Protein AF-A0A6J7DJH5-F1 (afdb_monomer)

Secondary structure (DSSP, 8-state):
-PPP--PPPPPP----------HHHHHHHHHHHHHHHHHHHHHHHHHHHHHHHHHHHTTS-HHHHHHHHHHHHHHHHHHTT----SS--HHHHHHHHHHTT--HHHHHHHHHHHHHHHHHHH-GGG--HHHHHHHHHHHHHHHHHHHHHHTTHHHHHHHHHHTT-

Mean predicted aligned error: 13.2 Å

Sequence (165 aa):
MRRATTVPPPNPQTKPRKKPLDLALIITLLFLALLLLAISLRLWLGKHRLHRWKRRLQRLPPAESAAASWSWMVFELNRLGWALSANPSIDRTAHDMVRLGWPEAVRIPAAQVAERGAVAAFGADQVSVPSATESWLLAAVAVDAARSSAKRWPRTRAVLRLLRT

Radius of gyration: 31.74 Å; Cα contacts (8 Å, |Δi|>4): 129; chains: 1; bounding box: 74×43×106 Å

Solvent-accessible surface area (backbone atoms only — not comparable to full-atom values): 9071 Å² total; per-residue (Å²): 138,83,83,82,81,81,78,78,77,82,74,79,78,80,70,81,74,73,72,77,83,45,64,66,56,54,52,51,52,51,52,50,52,53,52,52,49,53,52,50,50,53,52,49,52,51,54,52,50,49,52,54,48,52,58,53,43,66,69,41,62,31,16,60,18,17,32,43,26,35,57,52,35,34,51,53,30,39,75,67,70,46,86,56,74,85,65,56,47,49,68,60,50,51,50,50,38,57,75,70,61,52,56,62,71,28,43,54,33,45,44,54,18,24,44,47,17,39,45,20,73,78,42,45,92,74,40,42,65,67,56,20,51,49,29,42,48,31,26,48,47,16,47,51,39,43,55,68,39,49,81,53,41,67,61,52,53,52,52,57,52,63,75,72,109

pLDDT: mean 78.55, std 13.28, range [42.72, 95.06]

Nearest PDB structures (foldseek):
  4k0u-assembly1_A  TM=2.814E-01  e=3.959E+00  Dickeya dadantii 3937

Structure (mmCIF, N/CA/C/O backbone):
data_AF-A0A6J7DJH5-F1
#
_entry.id   AF-A0A6J7DJH5-F1
#
loop_
_atom_site.group_PDB
_atom_site.id
_atom_site.type_symbol
_atom_site.label_atom_id
_atom_site.label_alt_id
_atom_site.label_comp_id
_atom_site.label_asym_id
_atom_site.label_entity_id
_atom_site.label_seq_id
_atom_site.pdbx_PDB_ins_code
_atom_site.Cartn_x
_atom_site.Cartn_y
_atom_site.Cartn_z
_atom_site.occupancy
_atom_site.B_iso_or_equiv
_atom_site.auth_seq_id
_atom_site.auth_comp_id
_atom_site.auth_asym_id
_atom_site.auth_atom_id
_atom_site.pdbx_PDB_model_num
ATOM 1 N N . MET A 1 1 ? -55.591 19.704 88.871 1.00 45.47 1 MET A N 1
ATOM 2 C CA . MET A 1 1 ? -54.441 18.942 88.333 1.00 45.47 1 MET A CA 1
ATOM 3 C C . MET A 1 1 ? -54.302 19.243 86.843 1.00 45.47 1 MET A C 1
ATOM 5 O O . MET A 1 1 ? -55.135 18.796 86.068 1.00 45.47 1 MET A O 1
ATOM 9 N N . ARG A 1 2 ? -53.334 20.082 86.442 1.00 42.72 2 ARG A N 1
ATOM 10 C CA . ARG A 1 2 ? -53.082 20.435 85.031 1.00 42.72 2 ARG A CA 1
ATOM 11 C C . ARG A 1 2 ? -52.048 19.461 84.454 1.00 42.72 2 ARG A C 1
ATOM 13 O O . ARG A 1 2 ? -50.958 19.355 85.006 1.00 42.72 2 ARG A O 1
ATOM 20 N N . ARG A 1 3 ? -52.391 18.743 83.377 1.00 49.69 3 ARG A N 1
ATOM 21 C CA . ARG A 1 3 ? -51.443 17.918 82.608 1.00 49.69 3 ARG A CA 1
ATOM 22 C C . ARG A 1 3 ? -50.513 18.844 81.826 1.00 49.69 3 ARG A C 1
ATOM 24 O O . ARG A 1 3 ? -50.985 19.634 81.014 1.00 49.69 3 ARG A O 1
ATOM 31 N N . ALA A 1 4 ? -49.213 18.749 82.087 1.00 54.66 4 ALA A N 1
ATOM 32 C CA . ALA A 1 4 ? -48.188 19.399 81.286 1.00 54.66 4 ALA A CA 1
ATOM 33 C C . ALA A 1 4 ? -48.104 18.702 79.921 1.00 54.66 4 ALA A C 1
ATOM 35 O O . ALA A 1 4 ? -47.816 17.510 79.834 1.00 54.66 4 ALA A O 1
ATOM 36 N N . THR A 1 5 ? -48.392 19.448 78.861 1.00 56.09 5 THR A N 1
ATOM 37 C CA . THR A 1 5 ? -48.105 19.085 77.474 1.00 56.09 5 THR A CA 1
ATOM 38 C C . THR A 1 5 ? -46.595 19.067 77.269 1.00 56.09 5 THR A C 1
ATOM 40 O O . THR A 1 5 ? -45.953 20.117 77.275 1.00 56.09 5 THR A O 1
ATOM 43 N N . THR A 1 6 ? -46.017 17.881 77.100 1.00 59.53 6 THR A N 1
ATOM 44 C CA . THR A 1 6 ? -44.623 17.713 76.687 1.00 59.53 6 THR A CA 1
ATOM 45 C C . THR A 1 6 ? -44.517 17.967 75.183 1.00 59.53 6 THR A C 1
ATOM 47 O O . THR A 1 6 ? -44.956 17.163 74.365 1.00 59.53 6 THR A O 1
ATOM 50 N N . VAL A 1 7 ? -43.956 19.116 74.806 1.00 64.38 7 VAL A N 1
ATOM 51 C CA . VAL A 1 7 ? -43.547 19.387 73.421 1.00 64.38 7 VAL A CA 1
ATOM 52 C C . VAL A 1 7 ? -42.258 18.593 73.167 1.00 64.38 7 VAL A C 1
ATOM 54 O O . VAL A 1 7 ? -41.311 18.754 73.941 1.00 64.38 7 VAL A O 1
ATOM 57 N N . PRO A 1 8 ? -42.183 17.717 72.149 1.00 65.38 8 PRO A N 1
ATOM 58 C CA . PRO A 1 8 ? -40.943 17.015 71.849 1.00 65.38 8 PRO A CA 1
ATOM 59 C C . PRO A 1 8 ? -39.896 18.017 71.329 1.00 65.38 8 PRO A C 1
ATOM 61 O O . PRO A 1 8 ? -40.252 18.950 70.604 1.00 65.38 8 PRO A O 1
ATOM 64 N N . PRO A 1 9 ? -38.609 17.861 71.684 1.00 67.81 9 PRO A N 1
ATOM 65 C CA . PRO A 1 9 ? -37.562 18.756 71.210 1.00 67.81 9 PRO A CA 1
ATOM 66 C C . PRO A 1 9 ? -37.430 18.663 69.680 1.00 67.81 9 PRO A C 1
ATOM 68 O O . PRO A 1 9 ? -37.580 17.573 69.116 1.00 67.81 9 PRO A O 1
ATOM 71 N N . PRO A 1 10 ? -37.136 19.777 68.985 1.00 57.56 10 PRO A N 1
ATOM 72 C CA . PRO A 1 10 ? -36.917 19.752 67.549 1.00 57.56 10 PRO A CA 1
ATOM 73 C C . PRO A 1 10 ? -35.685 18.893 67.246 1.00 57.56 10 PRO A C 1
ATOM 75 O O . PRO A 1 10 ? -34.570 19.194 67.671 1.00 57.56 10 PRO A O 1
ATOM 78 N N . ASN A 1 11 ? -35.919 17.792 66.531 1.00 60.81 11 ASN A N 1
ATOM 79 C CA . ASN A 1 11 ? -34.900 16.865 66.054 1.00 60.81 11 ASN A CA 1
ATOM 80 C C . ASN A 1 11 ? -33.810 17.655 65.299 1.00 60.81 11 ASN A C 1
ATOM 82 O O . ASN A 1 11 ? -34.159 18.426 64.396 1.00 60.81 11 ASN A O 1
ATOM 86 N N . PRO A 1 12 ? -32.517 17.532 65.661 1.00 56.25 12 PRO A N 1
ATOM 87 C CA . PRO A 1 12 ? -31.462 18.300 65.025 1.00 56.25 12 PRO A CA 1
ATOM 88 C C . PRO A 1 12 ? -31.456 18.008 63.529 1.00 56.25 12 PRO A C 1
ATOM 90 O O . PRO A 1 12 ? -31.289 16.871 63.093 1.00 56.25 12 PRO A O 1
ATOM 93 N N . GLN A 1 13 ? -31.661 19.079 62.767 1.00 58.06 13 GLN A N 1
ATOM 94 C CA . GLN A 1 13 ? -31.554 19.158 61.320 1.00 58.06 13 GLN A CA 1
ATOM 95 C C . GLN A 1 13 ? -30.499 18.178 60.796 1.00 58.06 13 GLN A C 1
ATOM 97 O O . GLN A 1 13 ? -29.291 18.368 60.965 1.00 58.06 13 GLN A O 1
ATOM 102 N N . THR A 1 14 ? -30.967 17.121 60.140 1.00 57.44 14 THR A N 1
ATOM 103 C CA . THR A 1 14 ? -30.136 16.255 59.315 1.00 57.44 14 THR A CA 1
ATOM 104 C C . THR A 1 14 ? -29.608 17.124 58.184 1.00 57.44 14 THR A C 1
ATOM 106 O O . THR A 1 14 ? -30.291 17.374 57.193 1.00 57.44 14 THR A O 1
ATOM 109 N N . LYS A 1 15 ? -28.390 17.656 58.358 1.00 60.41 15 LYS A N 1
ATOM 110 C CA . LYS A 1 15 ? -27.656 18.336 57.288 1.00 60.41 15 LYS A CA 1
ATOM 111 C C . LYS A 1 15 ? -27.751 17.453 56.040 1.00 60.41 15 LYS A C 1
ATOM 113 O O . LYS A 1 15 ? -27.407 16.270 56.146 1.00 60.41 15 LYS A O 1
ATOM 118 N N . PRO A 1 16 ? -28.186 17.968 54.875 1.00 53.09 16 PRO A N 1
ATOM 119 C CA . PRO A 1 16 ? -28.152 17.184 53.656 1.00 53.09 16 PRO A CA 1
ATOM 120 C C . PRO A 1 16 ? -26.683 16.869 53.395 1.00 53.09 16 PRO A C 1
ATOM 122 O O . PRO A 1 16 ? -25.880 17.745 53.067 1.00 53.09 16 PRO A O 1
ATOM 125 N N . ARG A 1 17 ? -26.309 15.613 53.642 1.00 52.78 17 ARG A N 1
ATOM 126 C CA . ARG A 1 17 ? -24.978 15.087 53.375 1.00 52.78 17 ARG A CA 1
ATOM 127 C C . ARG A 1 17 ? -24.814 15.214 51.864 1.00 52.78 17 ARG A C 1
ATOM 129 O O . ARG A 1 17 ? -25.347 14.393 51.121 1.00 52.78 17 ARG A O 1
ATOM 136 N N . LYS A 1 18 ? -24.173 16.295 51.401 1.00 56.53 18 LYS A N 1
ATOM 137 C CA . LYS A 1 18 ? -23.760 16.432 50.003 1.00 56.53 18 LYS A CA 1
ATOM 138 C C . LYS A 1 18 ? -22.972 15.164 49.716 1.00 56.53 18 LYS A C 1
ATOM 140 O O . LYS A 1 18 ? -21.918 14.965 50.320 1.00 56.53 18 LYS A O 1
ATOM 145 N N . LYS A 1 19 ? -23.548 14.260 48.914 1.00 59.81 19 LYS A N 1
ATOM 146 C CA . LYS A 1 19 ? -22.868 13.039 48.483 1.00 59.81 19 LYS A CA 1
ATOM 147 C C . LYS A 1 19 ? -21.502 13.503 47.979 1.00 59.81 19 LYS A C 1
ATOM 149 O O . LYS A 1 19 ? -21.497 14.406 47.137 1.00 59.81 19 LYS A O 1
ATOM 154 N N . PRO A 1 20 ? -20.376 13.010 48.529 1.00 58.62 20 PRO A N 1
ATOM 155 C CA . PRO A 1 20 ? -19.086 13.343 47.956 1.00 58.62 20 PRO A CA 1
ATOM 156 C C . PRO A 1 20 ? -19.211 12.896 46.511 1.00 58.62 20 PRO A C 1
ATOM 158 O O . PRO A 1 20 ? -19.551 11.739 46.264 1.00 58.62 20 PRO A O 1
ATOM 161 N N . LEU A 1 21 ? -19.116 13.843 45.585 1.00 58.91 21 LEU A N 1
ATOM 162 C CA . LEU A 1 21 ? -19.255 13.573 44.169 1.00 58.91 21 LEU A CA 1
ATOM 163 C C . LEU A 1 21 ? -17.994 12.809 43.770 1.00 58.91 21 LEU A C 1
ATOM 165 O O . LEU A 1 21 ? -16.981 13.379 43.390 1.00 58.91 21 LEU A O 1
ATOM 169 N N . ASP A 1 22 ? -18.060 11.519 44.075 1.00 70.75 22 ASP A N 1
ATOM 170 C CA . ASP A 1 22 ? -17.462 10.389 43.412 1.00 70.75 22 ASP A CA 1
ATOM 171 C C . ASP A 1 22 ? -16.017 10.647 42.977 1.00 70.75 22 ASP A C 1
ATOM 173 O O . ASP A 1 22 ? -15.662 10.659 41.804 1.00 70.75 22 ASP A O 1
ATOM 177 N N . LEU A 1 23 ? -15.149 10.867 43.966 1.00 76.88 23 LEU A N 1
ATOM 178 C CA . LEU A 1 23 ? -13.700 10.995 43.782 1.00 76.88 23 LEU A CA 1
ATOM 179 C C . LEU A 1 23 ? -13.148 9.804 42.968 1.00 76.88 23 LEU A C 1
ATOM 181 O O . LEU A 1 23 ? -12.270 9.971 42.126 1.00 76.88 23 LEU A O 1
ATOM 185 N N . ALA A 1 24 ? -13.757 8.625 43.139 1.00 80.56 24 ALA A N 1
ATOM 186 C CA . ALA A 1 24 ? -13.534 7.439 42.319 1.00 80.56 24 ALA A CA 1
ATOM 187 C C . ALA A 1 24 ? -13.929 7.631 40.841 1.00 80.56 24 ALA A C 1
ATOM 189 O O . ALA A 1 24 ? -13.169 7.239 39.956 1.00 80.56 24 ALA A O 1
ATOM 190 N N . LEU A 1 25 ? -15.063 8.273 40.544 1.00 86.81 25 LEU A N 1
ATOM 191 C CA . LEU A 1 25 ? -15.469 8.632 39.180 1.00 86.81 25 LEU A CA 1
ATOM 192 C C . LEU A 1 25 ? -14.482 9.620 38.550 1.00 86.81 25 LEU A C 1
ATOM 194 O O . LEU A 1 25 ? -14.101 9.441 37.397 1.00 86.81 25 LEU A O 1
ATOM 198 N N . ILE A 1 26 ? -14.029 10.629 39.302 1.00 88.06 26 ILE A N 1
ATOM 199 C CA . ILE A 1 26 ? -13.049 11.614 38.817 1.00 88.06 26 ILE A CA 1
ATOM 200 C C . ILE A 1 26 ? -11.726 10.920 38.476 1.00 88.06 26 ILE A C 1
ATOM 202 O O . ILE A 1 26 ? -11.192 11.128 37.388 1.00 88.06 26 ILE A O 1
ATOM 206 N N . ILE A 1 27 ? -11.227 10.051 39.361 1.00 89.75 27 ILE A N 1
ATOM 207 C CA . ILE A 1 27 ? -10.017 9.252 39.114 1.00 89.75 27 ILE A CA 1
ATOM 208 C C . ILE A 1 27 ? -10.204 8.356 37.881 1.00 89.75 27 ILE A C 1
ATOM 210 O O . ILE A 1 27 ? -9.321 8.291 37.026 1.00 89.75 27 ILE A O 1
ATOM 214 N N . THR A 1 28 ? -11.363 7.708 37.748 1.00 90.69 28 THR A N 1
ATOM 215 C CA . THR A 1 28 ? -11.671 6.829 36.608 1.00 90.69 28 THR A CA 1
ATOM 216 C C . THR A 1 28 ? -11.714 7.607 35.290 1.00 90.69 28 THR A C 1
ATOM 218 O O . THR A 1 28 ? -11.132 7.171 34.297 1.00 90.69 28 THR A O 1
ATOM 221 N N . LEU A 1 29 ? -12.347 8.783 35.271 1.00 93.94 29 LEU A N 1
ATOM 222 C CA . LEU A 1 29 ? -12.394 9.665 34.102 1.00 93.94 29 LEU A CA 1
ATOM 223 C C . LEU A 1 29 ? -11.005 10.181 33.727 1.00 93.94 29 LEU A C 1
ATOM 225 O O . LEU A 1 29 ? -10.665 10.212 32.546 1.00 93.94 29 LEU A O 1
ATOM 229 N N . LEU A 1 30 ? -10.185 10.541 34.717 1.00 94.88 30 LEU A N 1
ATOM 230 C CA . LEU A 1 30 ? -8.813 10.984 34.488 1.00 94.88 30 LEU A CA 1
ATOM 231 C C . LEU A 1 30 ? -7.965 9.859 33.877 1.00 94.88 30 LEU A C 1
ATOM 233 O O . LEU A 1 30 ? -7.245 10.081 32.904 1.00 94.88 30 LEU A O 1
ATOM 237 N N . PHE A 1 31 ? -8.095 8.637 34.400 1.00 94.25 31 PHE A N 1
ATOM 238 C CA . PHE A 1 31 ? -7.419 7.463 33.854 1.00 94.25 31 PHE A CA 1
ATOM 239 C C . PHE A 1 31 ? -7.859 7.177 32.412 1.00 94.25 31 PHE A C 1
ATOM 241 O O . PHE A 1 31 ? -7.017 6.978 31.536 1.00 94.25 31 PHE A O 1
ATOM 248 N N . LEU A 1 32 ? -9.167 7.233 32.135 1.00 95.00 32 LEU A N 1
ATOM 249 C CA . LEU A 1 32 ? -9.704 7.071 30.785 1.00 95.00 32 LEU A CA 1
ATOM 250 C C . LEU A 1 32 ? -9.173 8.150 29.829 1.00 95.00 32 LEU A C 1
ATOM 252 O O . LEU A 1 32 ? -8.778 7.836 28.707 1.00 95.00 32 LEU A O 1
ATOM 256 N N . ALA A 1 33 ? -9.111 9.406 30.274 1.00 94.62 33 ALA A N 1
ATOM 257 C CA . ALA A 1 33 ? -8.586 10.513 29.480 1.00 94.62 33 ALA A CA 1
ATOM 258 C C . ALA A 1 33 ? -7.101 10.317 29.135 1.00 94.62 33 ALA A C 1
ATOM 260 O O . ALA A 1 33 ? -6.712 10.489 27.978 1.00 94.62 33 ALA A O 1
ATOM 261 N N . LEU A 1 34 ? -6.279 9.891 30.099 1.00 95.06 34 LEU A N 1
ATOM 262 C CA . LEU A 1 34 ? -4.868 9.567 29.863 1.00 95.06 34 LEU A CA 1
ATOM 263 C C . LEU A 1 34 ? -4.706 8.399 28.885 1.00 95.06 34 LEU A C 1
ATOM 265 O O . LEU A 1 34 ? -3.843 8.439 28.007 1.00 95.06 34 LEU A O 1
ATOM 269 N N . LEU A 1 35 ? -5.560 7.382 28.993 1.00 93.69 35 LEU A N 1
ATOM 270 C CA . LEU A 1 35 ? -5.539 6.222 28.107 1.00 93.69 35 LEU A CA 1
ATOM 271 C C . LEU A 1 35 ? -5.903 6.616 26.665 1.00 93.69 35 LEU A C 1
ATOM 273 O O . LEU A 1 35 ? -5.205 6.239 25.721 1.00 93.69 35 LEU A O 1
ATOM 277 N N . LEU A 1 36 ? -6.927 7.456 26.487 1.00 93.75 36 LEU A N 1
ATOM 278 C CA . LEU A 1 36 ? -7.294 8.023 25.185 1.00 93.75 36 LEU A CA 1
ATOM 279 C C . LEU A 1 36 ? -6.185 8.912 24.606 1.00 93.75 36 LEU A C 1
ATOM 281 O O . LEU A 1 36 ? -5.900 8.834 23.406 1.00 93.75 36 LEU A O 1
ATOM 285 N N . LEU A 1 37 ? -5.527 9.720 25.442 1.00 93.50 37 LEU A N 1
ATOM 286 C CA . LEU A 1 37 ? -4.395 10.551 25.037 1.00 93.50 37 LEU A CA 1
ATOM 287 C C . LEU A 1 37 ? -3.225 9.684 24.550 1.00 93.50 37 LEU A C 1
ATOM 289 O O . LEU A 1 37 ? -2.674 9.937 23.478 1.00 93.50 37 LEU A O 1
ATOM 293 N N . ALA A 1 38 ? -2.882 8.628 25.290 1.00 90.75 38 ALA A N 1
ATOM 294 C CA . ALA A 1 38 ? -1.809 7.704 24.933 1.00 90.75 38 ALA A CA 1
ATOM 295 C C . ALA A 1 38 ? -2.089 6.982 23.605 1.00 90.75 38 ALA A C 1
ATOM 297 O O . ALA A 1 38 ? -1.206 6.894 22.746 1.00 90.75 38 ALA A O 1
ATOM 298 N N . ILE A 1 39 ? -3.327 6.517 23.394 1.00 90.25 39 ILE A N 1
ATOM 299 C CA . ILE A 1 39 ? -3.753 5.913 22.122 1.00 90.25 39 ILE A CA 1
ATOM 300 C C . ILE A 1 39 ? -3.643 6.935 20.988 1.00 90.25 39 ILE A C 1
ATOM 302 O O . ILE A 1 39 ? -3.051 6.640 19.948 1.00 90.25 39 ILE A O 1
ATOM 306 N N . SER A 1 40 ? -4.153 8.149 21.194 1.00 88.44 40 SER A N 1
ATOM 307 C CA . SER A 1 40 ? -4.116 9.222 20.195 1.00 88.44 40 SER A CA 1
ATOM 308 C C . SER A 1 40 ? -2.682 9.574 19.800 1.00 88.44 40 SER A C 1
ATOM 310 O O . SER A 1 4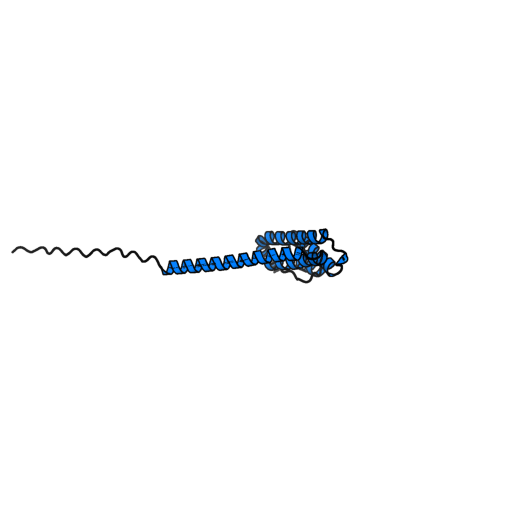0 ? -2.367 9.654 18.611 1.00 88.44 40 SER A O 1
ATOM 312 N N . LEU A 1 41 ? -1.783 9.699 20.780 1.00 87.50 41 LEU A N 1
ATOM 313 C CA . LEU A 1 41 ? -0.370 9.979 20.549 1.00 87.50 41 LEU A CA 1
ATOM 314 C C . LEU A 1 41 ? 0.311 8.834 19.788 1.00 87.50 41 LEU A C 1
ATOM 316 O O . LEU A 1 41 ? 1.066 9.079 18.847 1.00 87.50 41 LEU A O 1
ATOM 320 N N . ARG A 1 42 ? 0.008 7.577 20.134 1.00 83.62 42 ARG A N 1
ATOM 321 C CA . ARG A 1 42 ? 0.538 6.392 19.443 1.00 83.62 42 ARG A CA 1
ATOM 322 C C . ARG A 1 42 ? 0.086 6.336 17.982 1.00 83.62 42 ARG A C 1
ATOM 324 O O . ARG A 1 42 ? 0.909 6.082 17.099 1.00 83.62 42 ARG A O 1
ATOM 331 N N . LEU A 1 43 ? -1.188 6.624 17.713 1.00 83.56 43 LEU A N 1
ATOM 332 C CA . LEU A 1 43 ? -1.734 6.707 16.354 1.00 83.56 43 LEU A CA 1
ATOM 333 C C . LEU A 1 43 ? -1.097 7.856 15.561 1.00 83.56 43 LEU A C 1
ATOM 335 O O . LEU A 1 43 ? -0.713 7.675 14.401 1.00 83.56 43 LEU A O 1
ATOM 339 N N . TRP A 1 44 ? -0.930 9.021 16.192 1.00 83.06 44 TRP A N 1
ATOM 340 C CA . TRP A 1 44 ? -0.305 10.189 15.578 1.00 83.06 44 TRP A CA 1
ATOM 341 C C . TRP A 1 44 ? 1.163 9.937 15.223 1.00 83.06 44 TRP A C 1
ATOM 343 O O . TRP A 1 44 ? 1.568 10.159 14.079 1.00 83.06 44 TRP A O 1
ATOM 353 N N . LEU A 1 45 ? 1.947 9.387 16.156 1.00 79.94 45 LEU A N 1
ATOM 354 C CA . LEU A 1 45 ? 3.341 9.005 15.924 1.00 79.94 45 LEU A CA 1
ATOM 355 C C . LEU A 1 45 ? 3.456 7.978 14.795 1.00 79.94 45 LEU A C 1
ATOM 357 O O . LEU A 1 45 ? 4.329 8.117 13.939 1.00 79.94 45 LEU A O 1
ATOM 361 N N . GLY A 1 46 ? 2.563 6.985 14.747 1.00 75.50 46 GLY A N 1
ATOM 362 C CA . GLY A 1 46 ? 2.512 6.002 13.664 1.00 75.50 46 GLY A CA 1
ATOM 363 C C . GLY A 1 46 ? 2.286 6.654 12.298 1.00 75.50 46 GLY A C 1
ATOM 364 O O . GLY A 1 46 ? 3.073 6.448 11.371 1.00 75.50 46 GLY A O 1
ATOM 365 N N . LYS A 1 47 ? 1.266 7.515 12.184 1.00 76.56 47 LYS A N 1
ATOM 366 C CA . LYS A 1 47 ? 0.959 8.245 10.943 1.00 76.56 47 LYS A CA 1
ATOM 367 C C . LYS A 1 47 ? 2.114 9.156 10.521 1.00 76.56 47 LYS A C 1
ATOM 369 O O . LYS A 1 47 ? 2.490 9.179 9.348 1.00 76.56 47 LYS A O 1
ATOM 374 N N . HIS A 1 48 ? 2.708 9.880 11.468 1.00 77.00 48 HIS A N 1
ATOM 375 C CA . HIS A 1 48 ? 3.806 10.794 11.180 1.00 77.00 48 HIS A CA 1
ATOM 376 C C . HIS A 1 48 ? 5.074 10.044 10.749 1.00 77.00 48 HIS A C 1
ATOM 378 O O . HIS A 1 48 ? 5.742 10.468 9.799 1.00 77.00 48 HIS A O 1
ATOM 384 N N . ARG A 1 49 ? 5.413 8.930 11.409 1.00 77.88 49 ARG A N 1
ATOM 385 C CA . ARG A 1 49 ? 6.548 8.077 11.024 1.00 77.88 49 ARG A CA 1
ATOM 386 C C . ARG A 1 49 ? 6.372 7.546 9.610 1.00 77.88 49 ARG A C 1
ATOM 388 O O . ARG A 1 49 ? 7.299 7.654 8.814 1.00 77.88 49 ARG A O 1
ATOM 395 N N . LEU A 1 50 ? 5.171 7.082 9.274 1.00 77.12 50 LEU A N 1
ATOM 396 C CA . LEU A 1 50 ? 4.872 6.566 7.944 1.00 77.12 50 LEU A CA 1
ATOM 397 C C . LEU A 1 50 ? 5.000 7.642 6.861 1.00 77.12 50 LEU A C 1
ATOM 399 O O . LEU A 1 50 ? 5.561 7.398 5.796 1.00 77.12 50 LEU A O 1
ATOM 403 N N . HIS A 1 51 ? 4.539 8.859 7.152 1.00 79.31 51 HIS A N 1
ATOM 404 C CA . HIS A 1 51 ? 4.670 9.968 6.215 1.00 79.31 51 HIS A CA 1
ATOM 405 C C . HIS A 1 51 ? 6.133 10.382 6.005 1.0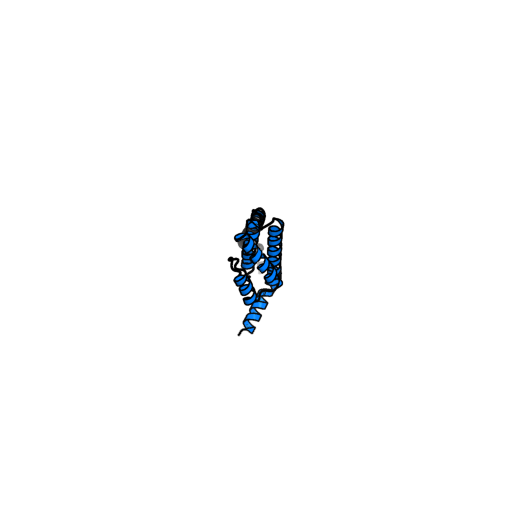0 79.31 51 HIS A C 1
ATOM 407 O O . HIS A 1 51 ? 6.547 10.608 4.869 1.00 79.31 51 HIS A O 1
ATOM 413 N N . ARG A 1 52 ? 6.945 10.423 7.074 1.00 83.44 52 ARG A N 1
ATOM 414 C CA . ARG A 1 52 ? 8.397 10.651 6.948 1.00 83.44 52 ARG A CA 1
ATOM 415 C C . ARG A 1 52 ? 9.067 9.534 6.154 1.00 83.44 52 ARG A C 1
ATOM 417 O O . ARG A 1 52 ? 9.918 9.829 5.325 1.00 83.44 52 ARG A O 1
ATOM 424 N N . TRP A 1 53 ? 8.685 8.282 6.396 1.00 82.19 53 TRP A N 1
ATOM 425 C CA . TRP A 1 53 ? 9.228 7.127 5.687 1.00 82.19 53 TRP A CA 1
ATOM 426 C C . TRP A 1 53 ? 8.912 7.194 4.190 1.00 82.19 53 TRP A C 1
ATOM 428 O O . TRP A 1 53 ? 9.837 7.154 3.389 1.00 82.19 53 TRP A O 1
ATOM 438 N N . LYS A 1 54 ? 7.655 7.471 3.811 1.00 84.25 54 LYS A N 1
ATOM 439 C CA . LYS A 1 54 ? 7.266 7.715 2.411 1.00 84.25 54 LYS A CA 1
ATOM 440 C C . LYS A 1 54 ? 8.116 8.810 1.757 1.00 84.25 54 LYS A C 1
ATOM 442 O O . LYS A 1 54 ? 8.664 8.593 0.684 1.00 84.25 54 LYS A O 1
ATOM 447 N N . ARG A 1 55 ? 8.275 9.967 2.415 1.00 85.94 55 ARG A N 1
ATOM 448 C CA . ARG A 1 55 ? 9.099 11.070 1.881 1.00 85.94 55 ARG A CA 1
ATOM 449 C C . ARG A 1 55 ? 10.571 10.683 1.714 1.00 85.94 55 ARG A C 1
ATOM 451 O O . ARG A 1 55 ? 11.217 11.195 0.811 1.00 85.94 55 ARG A O 1
ATOM 458 N N . ARG A 1 56 ? 11.113 9.830 2.590 1.00 86.12 56 ARG A N 1
ATOM 459 C CA . ARG A 1 56 ? 12.490 9.324 2.461 1.00 86.12 56 ARG A CA 1
ATOM 460 C C . ARG A 1 56 ? 12.625 8.399 1.256 1.00 86.12 56 ARG A C 1
ATOM 462 O O . ARG A 1 56 ? 13.546 8.589 0.480 1.00 86.12 56 ARG A O 1
ATOM 469 N N . LEU A 1 57 ? 11.682 7.476 1.073 1.00 85.25 57 LEU A N 1
ATOM 470 C CA . LEU A 1 57 ? 11.678 6.553 -0.064 1.00 85.25 57 LEU A CA 1
ATOM 471 C C . LEU A 1 57 ? 11.559 7.281 -1.409 1.00 85.25 57 LEU A C 1
ATOM 473 O O . LEU A 1 57 ? 12.216 6.908 -2.368 1.00 85.25 57 LEU 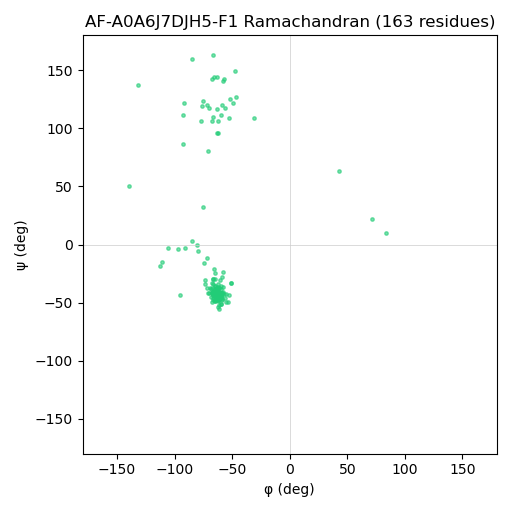A O 1
ATOM 477 N N . GLN A 1 58 ? 10.784 8.366 -1.464 1.00 85.50 58 GLN A N 1
ATOM 478 C CA . GLN A 1 58 ? 10.656 9.196 -2.667 1.00 85.50 58 GLN A CA 1
ATOM 479 C C . GLN A 1 58 ? 11.948 9.923 -3.068 1.00 85.50 58 GLN A C 1
ATOM 481 O O . GLN A 1 58 ? 12.065 10.341 -4.215 1.00 85.50 58 GLN A O 1
ATOM 486 N N . ARG A 1 59 ? 12.892 10.103 -2.136 1.00 87.38 59 ARG A N 1
ATOM 487 C CA . ARG A 1 59 ? 14.184 10.768 -2.379 1.00 87.38 59 ARG A CA 1
ATOM 488 C C . ARG A 1 59 ? 15.292 9.804 -2.803 1.00 87.38 59 ARG A C 1
ATOM 490 O O . ARG A 1 59 ? 16.410 10.258 -3.022 1.00 87.38 59 ARG A O 1
ATOM 497 N N . LEU A 1 60 ? 15.009 8.504 -2.855 1.00 87.94 60 LEU A N 1
ATOM 498 C CA . LEU A 1 60 ? 15.951 7.510 -3.359 1.00 87.94 60 LEU A CA 1
ATOM 499 C C . LEU A 1 60 ? 16.199 7.711 -4.865 1.00 87.94 60 LEU A C 1
ATOM 501 O O . LEU A 1 60 ? 15.390 8.373 -5.529 1.00 87.94 60 LEU A O 1
ATOM 505 N N . PRO A 1 61 ? 17.283 7.132 -5.417 1.00 88.19 61 PRO A N 1
ATOM 506 C CA . PRO A 1 61 ? 17.476 7.037 -6.859 1.00 88.19 61 PRO A CA 1
ATOM 507 C C . PRO A 1 61 ? 16.210 6.524 -7.567 1.00 88.19 61 PRO A C 1
ATOM 509 O O . PRO A 1 61 ? 15.461 5.744 -6.975 1.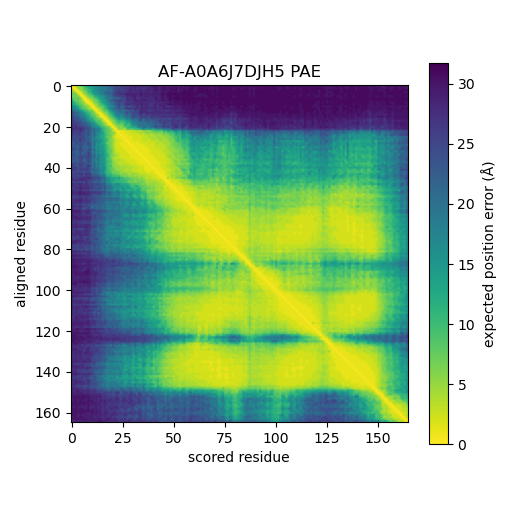00 88.19 61 PRO A O 1
ATOM 512 N N . PRO A 1 62 ? 15.936 6.930 -8.818 1.00 86.31 62 PRO A N 1
ATOM 513 C CA . PRO A 1 62 ? 14.651 6.668 -9.471 1.00 86.31 62 PRO A CA 1
ATOM 514 C C . PRO A 1 62 ? 14.221 5.197 -9.469 1.00 86.31 62 PRO A C 1
ATOM 516 O O . PRO A 1 62 ? 13.071 4.906 -9.144 1.00 86.31 62 PRO A O 1
ATOM 519 N N . ALA A 1 63 ? 15.141 4.272 -9.754 1.00 85.69 63 ALA A N 1
ATOM 520 C CA . ALA A 1 63 ? 14.874 2.836 -9.710 1.00 85.69 63 ALA A CA 1
ATOM 521 C C . ALA A 1 63 ? 14.478 2.367 -8.299 1.00 85.69 63 ALA A C 1
ATOM 523 O O . ALA A 1 63 ? 13.410 1.790 -8.096 1.00 85.69 63 ALA A O 1
ATOM 524 N N . GLU A 1 64 ? 15.280 2.695 -7.288 1.00 87.94 64 GLU A N 1
ATOM 525 C CA . GLU A 1 64 ? 14.979 2.353 -5.895 1.00 87.94 64 GLU A CA 1
ATOM 526 C C . GLU A 1 64 ? 13.675 2.999 -5.406 1.00 87.94 64 GLU A C 1
ATOM 528 O O . GLU A 1 64 ? 12.895 2.374 -4.689 1.00 87.94 64 GLU A O 1
ATOM 533 N N . SER A 1 65 ? 13.399 4.234 -5.826 1.00 89.00 65 SER A N 1
ATOM 534 C CA . SER A 1 65 ? 12.168 4.960 -5.508 1.00 89.00 65 SER A CA 1
ATOM 535 C C . SER A 1 65 ? 10.940 4.299 -6.143 1.00 89.00 65 SER A C 1
ATOM 537 O O . SER A 1 65 ? 9.908 4.151 -5.480 1.00 89.00 65 SER A O 1
ATOM 539 N N . ALA A 1 66 ? 11.048 3.835 -7.392 1.00 86.88 66 ALA A N 1
ATOM 540 C CA . ALA A 1 66 ? 9.999 3.078 -8.070 1.00 86.88 66 ALA A CA 1
ATOM 541 C C . ALA A 1 66 ? 9.756 1.720 -7.388 1.00 86.88 66 ALA A C 1
ATOM 543 O O . ALA A 1 66 ? 8.615 1.406 -7.043 1.00 86.88 66 ALA A O 1
ATOM 544 N N . ALA A 1 67 ? 10.806 0.957 -7.071 1.00 86.88 67 ALA A N 1
ATOM 545 C CA . ALA A 1 67 ? 10.686 -0.296 -6.319 1.00 86.88 67 ALA A CA 1
ATOM 546 C C . ALA A 1 67 ? 10.104 -0.081 -4.905 1.00 86.88 67 ALA A C 1
ATOM 548 O O . ALA A 1 67 ? 9.278 -0.860 -4.415 1.00 86.88 67 ALA A O 1
ATOM 549 N N . ALA A 1 68 ? 10.466 1.022 -4.246 1.00 89.25 68 ALA A N 1
ATOM 550 C CA . ALA A 1 68 ? 9.926 1.390 -2.944 1.00 89.25 68 ALA A CA 1
ATOM 551 C C . ALA A 1 68 ? 8.431 1.743 -2.993 1.00 89.25 68 ALA A C 1
ATOM 553 O O . ALA A 1 68 ? 7.717 1.505 -2.013 1.00 89.25 68 ALA A O 1
ATOM 554 N N . SER A 1 69 ? 7.937 2.267 -4.121 1.00 90.50 69 SER A N 1
ATOM 555 C CA . SER A 1 69 ? 6.510 2.554 -4.303 1.00 90.50 69 SER A CA 1
ATOM 556 C C . SER A 1 69 ? 5.652 1.280 -4.246 1.00 90.50 69 SER A C 1
ATOM 558 O O . SER A 1 69 ? 4.602 1.292 -3.599 1.00 90.50 69 SER A O 1
ATOM 560 N N . TRP A 1 70 ? 6.144 0.161 -4.798 1.00 89.12 70 TRP A N 1
ATOM 561 C CA . TRP A 1 70 ? 5.513 -1.161 -4.696 1.00 89.12 70 TRP A CA 1
ATOM 562 C C . TRP A 1 70 ? 5.445 -1.638 -3.244 1.00 89.12 70 TRP A C 1
ATOM 564 O O . TRP A 1 70 ? 4.362 -1.913 -2.727 1.00 89.12 70 TRP A O 1
ATOM 574 N N . SER A 1 71 ? 6.585 -1.652 -2.550 1.00 89.00 71 SER A N 1
ATOM 575 C CA . SER A 1 71 ? 6.662 -2.080 -1.146 1.00 89.00 71 SER A CA 1
ATOM 576 C C . SER A 1 71 ? 5.743 -1.255 -0.236 1.00 89.00 71 SER A C 1
ATOM 578 O O . SER A 1 71 ? 5.057 -1.797 0.635 1.00 89.00 71 SER A O 1
ATOM 580 N N . TRP A 1 72 ? 5.686 0.062 -0.452 1.00 91.19 72 TRP A N 1
ATOM 581 C CA . TRP A 1 72 ? 4.786 0.945 0.286 1.00 91.19 72 TRP A CA 1
ATOM 582 C C . TRP A 1 72 ? 3.311 0.656 -0.017 1.00 91.19 72 TRP A C 1
ATOM 584 O O . TRP A 1 72 ? 2.499 0.597 0.910 1.00 91.19 72 TRP A O 1
ATOM 594 N N . MET A 1 73 ? 2.962 0.454 -1.290 1.00 91.75 73 MET A N 1
ATOM 595 C CA . MET A 1 73 ? 1.596 0.133 -1.701 1.00 91.75 73 MET A CA 1
ATOM 596 C C . MET A 1 73 ? 1.135 -1.191 -1.092 1.00 91.75 73 MET A C 1
ATOM 598 O O . MET A 1 73 ? 0.069 -1.231 -0.485 1.00 91.75 73 MET A O 1
ATOM 602 N N . VAL A 1 74 ? 1.949 -2.248 -1.185 1.00 89.12 74 VAL A N 1
ATOM 603 C CA . VAL A 1 74 ? 1.662 -3.557 -0.579 1.00 89.12 74 VAL A CA 1
ATOM 604 C C . VAL A 1 74 ? 1.429 -3.414 0.923 1.00 89.12 74 VAL A C 1
ATOM 606 O O . VAL A 1 74 ? 0.452 -3.948 1.449 1.00 89.12 74 VAL A O 1
ATOM 609 N N . PHE A 1 75 ? 2.283 -2.662 1.624 1.00 88.44 75 PHE A N 1
ATOM 610 C CA . PHE A 1 75 ? 2.110 -2.403 3.053 1.00 88.44 75 PHE A CA 1
ATOM 611 C C . PHE A 1 75 ? 0.769 -1.715 3.359 1.00 88.44 75 PHE A C 1
ATOM 613 O O . PHE A 1 75 ? 0.040 -2.144 4.255 1.00 88.44 75 PHE A O 1
ATOM 620 N N . GLU A 1 76 ? 0.418 -0.659 2.622 1.00 89.31 76 GLU A N 1
ATOM 621 C CA . GLU A 1 76 ? -0.840 0.070 2.821 1.00 89.31 76 GLU A CA 1
ATOM 622 C C . GLU A 1 76 ? -2.069 -0.776 2.475 1.00 89.31 76 GLU A C 1
ATOM 624 O O . GLU A 1 76 ? -3.031 -0.782 3.242 1.00 89.31 76 GLU A O 1
ATOM 629 N N . LEU A 1 77 ? -2.038 -1.521 1.369 1.00 88.12 77 LEU A N 1
ATOM 630 C CA . LEU A 1 77 ? -3.117 -2.422 0.963 1.00 88.12 77 LEU A CA 1
ATOM 631 C C . LEU A 1 77 ? -3.333 -3.525 2.005 1.00 88.12 77 LEU A C 1
ATOM 633 O O . LEU A 1 77 ? -4.458 -3.705 2.476 1.00 88.12 77 LEU A O 1
ATOM 637 N N . ASN A 1 78 ? -2.260 -4.172 2.469 1.00 85.69 78 ASN A N 1
ATOM 638 C CA . ASN A 1 78 ? -2.334 -5.167 3.539 1.00 85.69 78 ASN A CA 1
ATOM 639 C C . ASN A 1 78 ? -2.897 -4.568 4.834 1.00 85.69 78 ASN A C 1
ATOM 641 O O . ASN A 1 78 ? -3.771 -5.168 5.461 1.00 85.69 78 ASN A O 1
ATOM 645 N N . ARG A 1 79 ? -2.484 -3.346 5.202 1.00 83.75 79 ARG A N 1
ATOM 646 C CA . ARG A 1 79 ? -3.043 -2.626 6.359 1.00 83.75 79 ARG A CA 1
ATOM 647 C C . ARG A 1 79 ? -4.544 -2.355 6.216 1.00 83.75 79 ARG A C 1
ATOM 649 O O . ARG A 1 79 ? -5.253 -2.305 7.216 1.00 83.75 79 ARG A O 1
ATOM 656 N N . LEU A 1 80 ? -5.033 -2.181 4.991 1.00 83.88 80 LEU A N 1
ATOM 657 C CA . LEU A 1 80 ? -6.449 -1.983 4.673 1.00 83.88 80 LEU A CA 1
ATOM 658 C C . LEU A 1 80 ? -7.232 -3.305 4.522 1.00 83.88 80 LEU A C 1
ATOM 660 O O . LEU A 1 80 ? -8.417 -3.268 4.195 1.00 83.88 80 LEU A O 1
ATOM 664 N N . GLY A 1 81 ? -6.600 -4.462 4.749 1.00 80.69 81 GLY A N 1
ATOM 665 C CA . GLY A 1 81 ? -7.221 -5.787 4.614 1.00 80.69 81 GLY A CA 1
ATOM 666 C C . GLY A 1 81 ? -7.236 -6.344 3.184 1.00 80.69 81 GLY A C 1
ATOM 667 O O . GLY A 1 81 ? -7.879 -7.366 2.918 1.00 80.69 81 GLY A O 1
ATOM 668 N N . TRP A 1 82 ? -6.526 -5.693 2.263 1.00 83.94 82 TRP A N 1
ATOM 669 C CA . TRP A 1 82 ? -6.335 -6.124 0.881 1.00 83.94 82 TRP A CA 1
ATOM 670 C C . TRP A 1 82 ? -5.050 -6.946 0.791 1.00 83.94 82 TRP A C 1
ATOM 672 O O . TRP A 1 82 ? -3.975 -6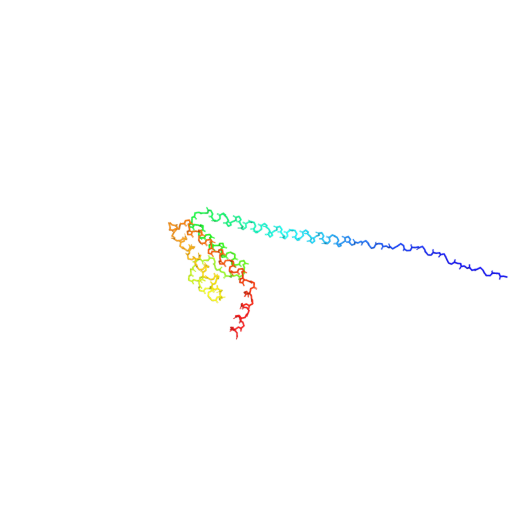.410 0.543 1.00 83.94 82 TRP A O 1
ATOM 682 N N . ALA A 1 83 ? -5.178 -8.251 1.048 1.00 81.31 83 ALA A N 1
ATOM 683 C CA . ALA A 1 83 ? -4.054 -9.183 1.078 1.00 81.31 83 ALA A CA 1
ATOM 684 C C . ALA A 1 83 ? -3.314 -9.233 -0.271 1.00 81.31 83 ALA A C 1
ATOM 686 O O . ALA A 1 83 ? -3.866 -9.739 -1.248 1.00 81.31 83 ALA A O 1
ATOM 687 N N . LEU A 1 84 ? -2.078 -8.735 -0.299 1.00 81.62 84 LEU A N 1
ATOM 688 C CA . LEU A 1 84 ? -1.194 -8.740 -1.463 1.00 81.62 84 LEU A CA 1
ATOM 689 C C . LEU A 1 84 ? 0.190 -9.247 -1.067 1.00 81.62 84 LEU A C 1
ATOM 691 O O . LEU A 1 84 ? 0.732 -8.859 -0.026 1.00 81.62 84 LEU A O 1
ATOM 695 N N . SER A 1 85 ? 0.766 -10.103 -1.909 1.00 75.94 85 SER A N 1
ATOM 696 C CA . SER A 1 85 ? 2.143 -10.560 -1.741 1.00 75.94 85 SER A CA 1
ATOM 697 C C . SER A 1 85 ? 3.121 -9.400 -1.925 1.00 75.94 85 SER A C 1
ATOM 699 O O . SER A 1 85 ? 2.918 -8.538 -2.774 1.00 75.94 85 SER A O 1
ATOM 701 N N . ALA A 1 86 ? 4.209 -9.401 -1.154 1.00 73.31 86 ALA A N 1
ATOM 702 C CA . ALA A 1 86 ? 5.312 -8.460 -1.346 1.00 73.31 86 ALA A CA 1
ATOM 703 C C . ALA A 1 86 ? 6.177 -8.798 -2.570 1.00 73.31 86 ALA A C 1
ATOM 705 O O . ALA A 1 86 ? 6.940 -7.949 -3.028 1.00 73.31 86 ALA A O 1
ATOM 706 N N . ASN A 1 87 ? 6.062 -10.015 -3.111 1.00 70.19 87 ASN A N 1
ATOM 707 C CA . ASN A 1 87 ? 6.825 -10.438 -4.278 1.00 70.19 87 ASN A CA 1
ATOM 708 C C . ASN A 1 87 ? 6.232 -9.805 -5.558 1.00 70.19 87 ASN A C 1
ATOM 710 O O . ASN A 1 87 ? 5.074 -10.098 -5.863 1.00 70.19 87 ASN A O 1
ATOM 714 N N . PRO A 1 88 ? 6.990 -8.990 -6.321 1.00 59.84 88 PRO A N 1
ATOM 715 C CA . PRO A 1 88 ? 6.509 -8.272 -7.507 1.00 59.84 88 PRO A CA 1
ATOM 716 C C . PRO A 1 88 ? 6.331 -9.167 -8.750 1.00 59.84 88 PRO A C 1
ATOM 718 O O . PRO A 1 88 ? 6.508 -8.719 -9.879 1.00 59.84 88 PRO A O 1
ATOM 721 N N . SER A 1 89 ? 5.978 -10.445 -8.586 1.00 71.31 89 SER A N 1
ATOM 722 C CA . SER A 1 89 ? 5.621 -11.296 -9.725 1.00 71.31 89 SER A CA 1
ATOM 723 C C . SER A 1 89 ? 4.311 -10.792 -10.326 1.00 71.31 89 SER A C 1
ATOM 725 O O . SER A 1 89 ? 3.247 -10.964 -9.726 1.00 71.31 89 SER A O 1
ATOM 727 N N . ILE A 1 90 ? 4.399 -10.153 -11.495 1.00 69.94 90 ILE A N 1
ATOM 728 C CA . ILE A 1 90 ? 3.274 -9.510 -12.189 1.00 69.94 90 ILE A CA 1
ATOM 729 C C . ILE A 1 90 ? 2.142 -10.518 -12.405 1.00 69.94 90 ILE A C 1
ATOM 731 O O . ILE A 1 90 ? 1.013 -10.265 -11.987 1.00 69.94 90 ILE A O 1
ATOM 735 N N . ASP A 1 91 ? 2.464 -11.699 -12.939 1.00 70.81 91 ASP A N 1
ATOM 736 C CA . ASP A 1 91 ? 1.476 -12.736 -13.253 1.00 70.81 91 ASP A CA 1
ATOM 737 C C . ASP A 1 91 ? 0.771 -13.268 -12.008 1.00 70.81 91 ASP A C 1
ATOM 739 O O . ASP A 1 91 ? -0.456 -13.381 -11.981 1.00 70.81 91 ASP A O 1
ATOM 743 N N . ARG A 1 92 ? 1.523 -13.542 -10.933 1.00 71.81 92 ARG A N 1
ATOM 744 C CA . ARG A 1 92 ? 0.929 -14.012 -9.672 1.00 71.81 92 ARG A CA 1
ATOM 745 C C . ARG A 1 92 ? 0.082 -12.931 -9.023 1.00 71.81 92 ARG A C 1
ATOM 747 O O . ARG A 1 92 ? -1.011 -13.222 -8.556 1.00 71.81 92 ARG A O 1
ATOM 754 N N . THR A 1 93 ? 0.558 -11.690 -9.030 1.00 73.56 93 THR A N 1
ATOM 755 C CA . THR A 1 93 ? -0.151 -10.553 -8.437 1.00 73.56 93 THR A CA 1
ATOM 756 C C . THR A 1 93 ? -1.456 -10.292 -9.183 1.00 73.56 93 THR A C 1
ATOM 758 O O . THR A 1 93 ? -2.514 -10.201 -8.562 1.00 73.56 93 THR A O 1
ATOM 761 N N . ALA A 1 94 ? -1.411 -10.223 -10.515 1.00 74.62 94 ALA A N 1
ATOM 762 C CA . ALA A 1 94 ? -2.592 -10.044 -11.351 1.00 74.62 94 ALA A CA 1
ATOM 763 C C . ALA A 1 94 ? -3.589 -11.194 -11.152 1.00 74.62 94 ALA A C 1
ATOM 765 O O . ALA A 1 94 ? -4.777 -10.943 -10.930 1.00 74.62 94 ALA A O 1
ATOM 766 N N . HIS A 1 95 ? -3.105 -12.438 -11.151 1.00 78.94 95 HIS A N 1
ATOM 767 C CA . HIS A 1 95 ? -3.932 -13.616 -10.922 1.00 78.94 95 HIS A CA 1
ATOM 768 C C . HIS A 1 95 ? -4.578 -13.616 -9.528 1.00 78.94 95 HIS A C 1
ATOM 770 O O . HIS A 1 95 ? -5.784 -13.838 -9.411 1.00 78.94 95 HIS A O 1
ATOM 776 N N . ASP A 1 96 ? -3.825 -13.307 -8.469 1.00 79.31 96 ASP A N 1
ATOM 777 C CA . ASP A 1 96 ? -4.344 -13.250 -7.101 1.00 79.31 96 ASP A CA 1
ATOM 778 C C . ASP A 1 96 ? -5.393 -12.149 -6.930 1.00 79.31 96 ASP A C 1
ATOM 780 O O . ASP A 1 96 ? -6.441 -12.393 -6.330 1.00 79.31 96 ASP A O 1
ATOM 784 N N . MET A 1 97 ? -5.169 -10.961 -7.498 1.00 82.25 97 MET A N 1
ATOM 785 C CA . MET A 1 97 ? -6.139 -9.863 -7.439 1.00 82.25 97 MET A CA 1
ATOM 786 C C . MET A 1 97 ? -7.452 -10.225 -8.148 1.00 82.25 97 MET A C 1
ATOM 788 O O . MET A 1 97 ? -8.527 -9.957 -7.608 1.00 82.25 97 MET A O 1
ATOM 792 N N . VAL A 1 98 ? -7.384 -10.884 -9.314 1.00 82.00 98 VAL A N 1
ATOM 793 C CA . VAL A 1 98 ? -8.573 -11.391 -10.029 1.00 82.00 98 VAL A CA 1
ATOM 794 C C . VAL A 1 98 ? -9.270 -12.484 -9.223 1.00 82.00 98 VAL A C 1
ATOM 796 O O . VAL A 1 98 ? -10.478 -12.414 -9.006 1.00 82.00 98 VAL A O 1
ATOM 799 N N . ARG A 1 99 ? -8.520 -13.468 -8.712 1.00 80.75 99 ARG A N 1
ATOM 800 C CA . ARG A 1 99 ? -9.060 -14.578 -7.911 1.00 80.75 99 ARG A CA 1
ATOM 801 C C . ARG A 1 99 ? -9.765 -14.090 -6.646 1.00 80.75 99 ARG A C 1
ATOM 803 O O . ARG A 1 99 ? -10.787 -14.652 -6.249 1.00 80.75 99 ARG A O 1
ATOM 810 N N . LEU A 1 100 ? -9.220 -13.054 -6.010 1.00 78.06 100 LEU A N 1
ATOM 811 C CA . LEU A 1 100 ? -9.786 -12.405 -4.827 1.00 78.06 100 LEU A CA 1
ATOM 812 C C . LEU A 1 100 ? -10.916 -11.414 -5.163 1.00 78.06 100 LEU A C 1
ATOM 814 O O . LEU A 1 100 ? -11.473 -10.815 -4.239 1.00 78.06 100 LEU A O 1
ATOM 818 N N . GLY A 1 101 ? -11.247 -11.250 -6.448 1.00 79.94 101 GLY A N 1
ATOM 819 C CA . GLY A 1 101 ? -12.349 -10.433 -6.953 1.00 79.94 101 GLY A CA 1
ATOM 820 C C . GLY A 1 101 ? -12.129 -8.929 -6.828 1.00 79.94 101 GLY A C 1
ATOM 821 O O . GLY A 1 101 ? -13.107 -8.190 -6.750 1.00 79.94 101 GLY A O 1
ATOM 822 N N . TRP A 1 102 ? -10.879 -8.466 -6.722 1.00 86.06 102 TRP A N 1
ATOM 823 C CA . TRP A 1 102 ? -10.588 -7.062 -6.433 1.00 86.06 102 TRP A CA 1
ATOM 824 C C . TRP A 1 102 ? -11.208 -6.129 -7.484 1.00 86.06 102 TRP A C 1
ATOM 826 O O . TRP A 1 102 ? -11.138 -6.437 -8.676 1.00 86.06 102 TRP A O 1
ATOM 836 N N . PRO A 1 103 ? -11.760 -4.969 -7.078 1.00 86.44 103 PRO A N 1
ATOM 837 C CA . PRO A 1 103 ? -12.288 -3.992 -8.018 1.00 86.44 103 PRO A CA 1
ATOM 838 C C . PRO A 1 103 ? -11.209 -3.555 -9.003 1.00 86.44 103 PRO A C 1
ATOM 840 O O . PRO A 1 103 ? -10.054 -3.351 -8.622 1.00 86.44 103 PRO A O 1
ATOM 843 N N . GLU A 1 104 ? -11.595 -3.338 -10.257 1.00 88.00 104 GLU A N 1
ATOM 844 C CA . GLU A 1 104 ? -10.659 -2.928 -11.310 1.00 88.00 104 GLU A CA 1
ATOM 845 C C . GLU A 1 104 ? -9.934 -1.625 -10.977 1.00 88.00 104 GLU A C 1
ATOM 847 O O . GLU A 1 104 ? -8.730 -1.520 -11.196 1.00 88.00 104 GLU A O 1
ATOM 852 N N . ALA A 1 105 ? -10.640 -0.693 -10.330 1.00 87.88 105 ALA A N 1
ATOM 853 C CA . ALA A 1 105 ? -10.089 0.568 -9.843 1.00 87.88 105 ALA A CA 1
ATOM 854 C C . ALA A 1 105 ? -8.919 0.398 -8.853 1.00 87.88 105 ALA A C 1
ATOM 856 O O . ALA A 1 105 ? -8.111 1.307 -8.710 1.00 87.88 105 ALA A O 1
ATOM 857 N N . VAL A 1 106 ? -8.817 -0.748 -8.167 1.00 88.69 106 VAL A N 1
ATOM 858 C CA . VAL A 1 106 ? -7.673 -1.097 -7.305 1.00 88.69 106 VAL A CA 1
ATOM 859 C C . VAL A 1 106 ? -6.665 -1.949 -8.076 1.00 88.69 106 VAL A C 1
ATOM 861 O O . VAL A 1 106 ? -5.462 -1.719 -7.998 1.00 88.69 106 VAL A O 1
ATOM 864 N N . ARG A 1 107 ? -7.162 -2.932 -8.835 1.00 88.56 107 ARG A N 1
ATOM 865 C CA . ARG A 1 107 ? -6.366 -3.953 -9.527 1.00 88.56 107 ARG A CA 1
ATOM 866 C C . ARG A 1 107 ? -5.464 -3.378 -10.618 1.00 88.56 107 ARG A C 1
ATOM 868 O O . ARG A 1 107 ? -4.287 -3.719 -10.653 1.00 88.56 107 ARG A O 1
ATOM 875 N N . ILE A 1 108 ? -6.003 -2.531 -11.496 1.00 89.19 108 ILE A N 1
ATOM 876 C CA . ILE A 1 108 ? -5.270 -1.965 -12.640 1.00 89.19 108 ILE A CA 1
ATOM 877 C C . ILE A 1 108 ? -4.067 -1.128 -12.176 1.00 89.19 108 ILE A C 1
ATOM 879 O O . ILE A 1 108 ? -2.947 -1.454 -12.570 1.00 89.19 108 ILE A O 1
ATOM 883 N N . PRO A 1 109 ? -4.233 -0.109 -11.307 1.00 90.12 109 PRO A N 1
ATOM 884 C CA . PRO A 1 109 ? -3.089 0.676 -10.854 1.00 90.12 109 PRO A CA 1
ATOM 885 C C . PRO A 1 109 ? -2.104 -0.165 -10.031 1.00 90.12 109 PRO A C 1
ATOM 887 O O . PRO A 1 109 ? -0.899 0.011 -10.176 1.00 90.12 109 PRO A O 1
ATOM 890 N N . ALA A 1 110 ? -2.574 -1.127 -9.226 1.00 88.75 110 ALA A N 1
ATOM 891 C CA . ALA A 1 110 ? -1.678 -2.011 -8.481 1.00 88.75 110 ALA A CA 1
ATOM 892 C C . ALA A 1 110 ? -0.818 -2.901 -9.398 1.00 88.75 110 ALA A C 1
ATOM 894 O O . ALA A 1 110 ? 0.368 -3.085 -9.126 1.00 88.75 110 ALA A O 1
ATOM 895 N N . ALA A 1 111 ? -1.384 -3.413 -10.496 1.00 88.50 111 ALA A N 1
ATOM 896 C CA . ALA A 1 111 ? -0.643 -4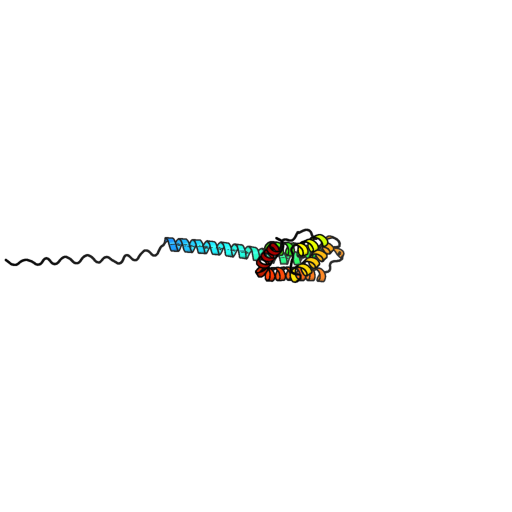.183 -11.492 1.00 88.50 111 ALA A CA 1
ATOM 897 C C . ALA A 1 111 ? 0.422 -3.329 -12.200 1.00 88.50 111 ALA A C 1
ATOM 899 O O . ALA A 1 111 ? 1.562 -3.765 -12.327 1.00 88.50 111 ALA A O 1
ATOM 900 N N . GLN A 1 112 ? 0.090 -2.089 -12.573 1.00 89.75 112 GLN A N 1
ATOM 901 C CA . GLN A 1 112 ? 1.045 -1.168 -13.203 1.00 89.75 112 GLN A CA 1
ATOM 902 C C . GLN A 1 112 ? 2.200 -0.784 -12.263 1.00 89.75 112 GLN A C 1
ATOM 904 O O . GLN A 1 112 ? 3.342 -0.651 -12.698 1.00 89.75 112 GLN A O 1
ATOM 909 N N . VAL A 1 113 ? 1.939 -0.634 -10.958 1.00 90.25 113 VAL A N 1
ATOM 910 C CA . VAL A 1 113 ? 3.006 -0.420 -9.961 1.00 90.25 113 VAL A CA 1
ATOM 911 C C . VAL A 1 113 ? 3.872 -1.671 -9.806 1.00 90.25 113 VAL A C 1
ATOM 913 O O . VAL A 1 113 ? 5.085 -1.541 -9.664 1.00 90.25 113 VAL A O 1
ATOM 916 N N . ALA A 1 114 ? 3.283 -2.873 -9.842 1.00 87.19 114 ALA A N 1
ATOM 917 C CA . ALA A 1 114 ? 4.037 -4.129 -9.797 1.00 87.19 114 ALA A CA 1
ATOM 918 C C . ALA A 1 114 ? 4.990 -4.249 -10.993 1.00 87.19 114 ALA A C 1
ATOM 920 O O . ALA A 1 114 ? 6.162 -4.568 -10.816 1.00 87.19 114 ALA A O 1
ATOM 921 N N . GLU A 1 115 ? 4.499 -3.927 -12.190 1.00 86.06 115 GLU A N 1
ATOM 922 C CA . GLU A 1 115 ? 5.281 -3.914 -13.425 1.00 86.06 115 GLU A CA 1
ATOM 923 C C . GLU A 1 115 ? 6.454 -2.937 -13.333 1.00 86.06 115 GLU A C 1
ATOM 925 O O . GLU A 1 115 ? 7.605 -3.326 -13.522 1.00 86.06 115 GLU A O 1
ATOM 930 N N . ARG A 1 116 ? 6.194 -1.689 -12.933 1.00 86.88 116 ARG A N 1
ATOM 931 C CA . ARG A 1 116 ? 7.248 -0.678 -12.758 1.00 86.88 116 ARG A CA 1
ATOM 932 C C . ARG A 1 116 ? 8.238 -1.044 -11.660 1.00 86.88 116 ARG A C 1
ATOM 934 O O . ARG A 1 116 ? 9.430 -0.796 -11.812 1.00 86.88 116 ARG A O 1
ATOM 941 N N . GLY A 1 117 ? 7.767 -1.651 -10.572 1.00 82.56 117 GLY A N 1
ATOM 942 C CA . GLY A 1 117 ? 8.616 -2.159 -9.499 1.00 82.56 117 GLY A CA 1
ATOM 943 C C . GLY A 1 117 ? 9.523 -3.299 -9.965 1.00 82.56 117 GLY A C 1
ATOM 944 O O . GLY A 1 117 ? 10.700 -3.312 -9.616 1.00 82.56 117 GLY A O 1
ATOM 945 N N . ALA A 1 118 ? 9.008 -4.215 -10.789 1.00 80.94 118 ALA A N 1
ATOM 946 C CA . ALA A 1 118 ? 9.793 -5.288 -11.392 1.00 80.94 118 ALA A CA 1
ATOM 947 C C . ALA A 1 118 ? 10.829 -4.734 -12.384 1.00 80.94 118 ALA A C 1
ATOM 949 O O . ALA A 1 118 ? 12.009 -5.057 -12.272 1.00 80.94 118 ALA A O 1
ATOM 950 N N . VAL A 1 119 ? 10.427 -3.832 -13.287 1.00 83.62 119 VAL A N 1
ATOM 951 C CA . VAL A 1 119 ? 11.349 -3.150 -14.214 1.00 83.62 119 VAL A CA 1
ATOM 952 C C . VAL A 1 119 ? 12.447 -2.417 -13.446 1.00 83.62 119 VAL A C 1
ATOM 954 O O . VAL A 1 119 ? 13.616 -2.530 -13.792 1.00 83.62 119 VAL A O 1
ATOM 957 N N . ALA A 1 120 ? 12.109 -1.729 -12.359 1.00 81.88 120 ALA A N 1
ATOM 958 C CA . ALA A 1 120 ? 13.092 -1.037 -11.537 1.00 81.88 120 ALA A CA 1
ATOM 959 C C . ALA A 1 120 ? 14.046 -1.978 -10.786 1.00 81.88 120 ALA A C 1
ATOM 961 O O . ALA A 1 120 ? 15.210 -1.635 -10.591 1.00 81.88 120 ALA A O 1
ATOM 962 N N . ALA A 1 121 ? 13.570 -3.156 -10.375 1.00 76.62 121 ALA A N 1
ATOM 963 C CA . ALA A 1 121 ? 14.386 -4.156 -9.694 1.00 76.62 121 ALA A CA 1
ATOM 964 C C . ALA A 1 121 ? 15.368 -4.874 -10.637 1.00 76.62 121 ALA A C 1
ATOM 966 O O . ALA A 1 121 ? 16.442 -5.271 -10.193 1.00 76.62 121 ALA A O 1
ATOM 967 N N . PHE A 1 122 ? 15.016 -5.036 -11.919 1.00 74.69 122 PHE A N 1
ATOM 968 C CA . PHE A 1 122 ? 15.807 -5.808 -12.889 1.00 74.69 122 PHE A CA 1
ATOM 969 C C . PHE A 1 122 ? 16.483 -4.965 -13.987 1.00 74.69 122 PHE A C 1
ATOM 971 O O . PHE A 1 122 ? 17.391 -5.456 -14.650 1.00 74.69 122 PHE A O 1
ATOM 978 N N . GLY A 1 123 ? 16.078 -3.707 -14.179 1.00 69.00 123 GLY A N 1
ATOM 979 C CA . GLY A 1 123 ? 16.543 -2.804 -15.240 1.00 69.00 123 GLY A CA 1
ATOM 980 C C . GLY A 1 123 ? 16.750 -1.373 -14.740 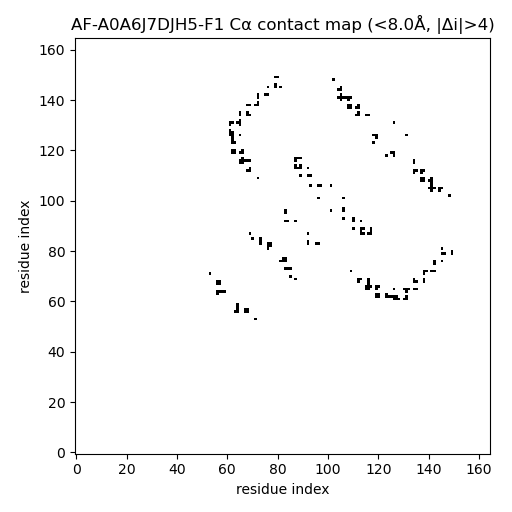1.00 69.00 123 GLY A C 1
ATOM 981 O O . GLY A 1 123 ? 16.232 -0.427 -15.332 1.00 69.00 123 GLY A O 1
ATOM 982 N N . ALA A 1 124 ? 17.479 -1.219 -13.628 1.00 63.31 124 ALA A N 1
ATOM 983 C CA . ALA A 1 124 ? 17.634 0.037 -12.885 1.00 63.31 124 ALA A CA 1
ATOM 984 C C . ALA A 1 124 ? 18.045 1.254 -13.745 1.00 63.31 124 ALA A C 1
ATOM 986 O O . ALA A 1 124 ? 17.563 2.360 -13.496 1.00 63.31 124 ALA A O 1
ATOM 987 N N . ASP A 1 125 ? 18.845 1.052 -14.795 1.00 63.81 125 ASP A N 1
ATOM 988 C CA . ASP A 1 125 ? 19.331 2.124 -15.680 1.00 63.81 125 ASP A CA 1
ATOM 989 C C . ASP A 1 125 ? 18.247 2.717 -16.600 1.00 63.81 125 ASP A C 1
ATOM 991 O O . ASP A 1 125 ? 18.447 3.766 -17.211 1.00 63.81 125 ASP A O 1
ATOM 995 N N . GLN A 1 126 ? 17.077 2.077 -16.697 1.00 73.25 126 GLN A N 1
ATOM 996 C CA . GLN A 1 126 ? 15.976 2.509 -17.567 1.00 73.25 126 GLN A CA 1
ATOM 997 C C . GLN A 1 126 ? 14.916 3.345 -16.831 1.00 73.25 126 GLN A C 1
ATOM 999 O O . GLN A 1 126 ? 13.966 3.837 -17.447 1.00 73.25 126 GLN A O 1
ATOM 1004 N N . VAL A 1 127 ? 15.046 3.525 -15.511 1.00 81.06 127 VAL A N 1
ATOM 1005 C CA . VAL A 1 127 ? 14.038 4.235 -14.714 1.00 81.06 127 VAL A CA 1
ATOM 1006 C C . VAL A 1 127 ? 14.387 5.713 -14.603 1.00 81.06 127 VAL A C 1
ATOM 1008 O O . VAL A 1 127 ? 15.325 6.114 -13.920 1.00 81.06 127 VAL A O 1
ATOM 1011 N N . SER A 1 128 ? 13.575 6.552 -15.238 1.00 86.69 128 SER A N 1
ATOM 1012 C CA . SER A 1 128 ? 13.681 8.007 -15.142 1.00 86.69 128 SER A CA 1
ATOM 1013 C C . SER A 1 128 ? 12.946 8.565 -13.911 1.00 86.69 128 SER A C 1
ATOM 1015 O O . SER A 1 128 ? 12.036 7.937 -13.361 1.00 86.69 128 SER A O 1
ATOM 1017 N N . VAL A 1 129 ? 13.296 9.785 -13.481 1.00 84.56 129 VAL A N 1
ATOM 1018 C CA . VAL A 1 129 ? 12.601 10.496 -12.382 1.00 84.56 129 VAL A CA 1
ATOM 1019 C C . VAL A 1 129 ? 11.082 10.630 -12.626 1.00 84.56 129 VAL A C 1
ATOM 1021 O O . VAL A 1 129 ? 10.312 10.382 -11.689 1.00 84.56 129 VAL A O 1
ATOM 1024 N N . PRO A 1 130 ? 10.601 10.963 -13.846 1.00 87.75 130 PRO A N 1
ATOM 1025 C CA . PRO A 1 130 ? 9.170 10.947 -14.150 1.00 87.75 130 PRO A CA 1
ATOM 1026 C C . PRO A 1 130 ? 8.530 9.572 -13.940 1.00 87.75 130 PRO A C 1
ATOM 1028 O O . PRO A 1 130 ? 7.472 9.493 -13.322 1.00 87.75 130 PRO A O 1
ATOM 1031 N N . SER A 1 131 ? 9.199 8.490 -14.358 1.00 86.38 131 SER A N 1
ATOM 1032 C CA . SER A 1 131 ? 8.691 7.123 -14.186 1.00 86.38 131 SER A CA 1
ATOM 1033 C C . SER A 1 131 ? 8.539 6.745 -12.709 1.00 86.38 131 SER A C 1
ATOM 1035 O O . SER A 1 131 ? 7.506 6.205 -12.304 1.00 86.38 131 SER A O 1
ATOM 1037 N N . ALA A 1 132 ? 9.516 7.107 -11.871 1.00 87.50 132 ALA A N 1
ATOM 1038 C CA . ALA A 1 132 ? 9.434 6.898 -10.427 1.00 87.50 132 ALA A CA 1
ATOM 1039 C C . ALA A 1 132 ? 8.282 7.699 -9.792 1.00 87.50 132 ALA A C 1
ATOM 1041 O O . ALA A 1 132 ? 7.546 7.185 -8.948 1.00 87.50 132 ALA A O 1
ATOM 1042 N N . THR A 1 133 ? 8.086 8.947 -10.228 1.00 89.00 133 THR A N 1
ATOM 1043 C CA . THR A 1 133 ? 6.995 9.818 -9.756 1.00 89.00 133 THR A CA 1
ATOM 1044 C C . THR A 1 133 ? 5.629 9.244 -10.127 1.00 89.00 133 THR A C 1
ATOM 1046 O O . THR A 1 133 ? 4.729 9.180 -9.289 1.00 89.00 133 THR A O 1
ATOM 1049 N N . GLU A 1 134 ? 5.490 8.768 -11.361 1.00 91.44 134 GLU A N 1
ATOM 1050 C CA . GLU A 1 134 ? 4.280 8.128 -11.864 1.00 91.44 134 GLU A CA 1
ATOM 1051 C C . GLU A 1 134 ? 3.967 6.830 -11.107 1.00 91.44 134 GLU A C 1
ATOM 1053 O O . GLU A 1 134 ? 2.825 6.609 -10.710 1.00 91.44 134 GLU A O 1
ATOM 1058 N N . SER A 1 135 ? 4.984 6.024 -10.786 1.00 91.12 135 SER A N 1
ATOM 1059 C CA . SER A 1 135 ? 4.815 4.826 -9.954 1.00 91.12 135 SER A CA 1
ATOM 1060 C C . SER A 1 135 ? 4.248 5.164 -8.567 1.00 91.12 135 SER A C 1
ATOM 1062 O O . SER A 1 135 ? 3.329 4.506 -8.077 1.00 91.12 135 SER A O 1
ATOM 1064 N N . TRP A 1 136 ? 4.720 6.248 -7.942 1.00 93.50 136 TRP A N 1
ATOM 1065 C CA . TRP A 1 136 ? 4.162 6.736 -6.676 1.00 93.50 136 TRP A CA 1
ATOM 1066 C C . TRP A 1 136 ? 2.730 7.267 -6.796 1.00 93.50 136 TRP A C 1
ATOM 1068 O O . TRP A 1 136 ? 1.959 7.134 -5.838 1.00 93.50 136 TRP A O 1
ATOM 1078 N N . LEU A 1 137 ? 2.373 7.875 -7.931 1.00 92.88 137 LEU A N 1
ATOM 1079 C CA . LEU A 1 137 ? 1.010 8.331 -8.209 1.00 92.88 137 LEU A CA 1
ATOM 1080 C C . LEU A 1 137 ? 0.063 7.139 -8.353 1.00 92.88 137 LEU A C 1
ATOM 1082 O O . LEU A 1 137 ? -0.950 7.089 -7.661 1.00 92.88 137 LEU A O 1
ATOM 1086 N N . LEU A 1 138 ? 0.429 6.141 -9.157 1.00 93.19 138 LEU A N 1
ATOM 1087 C CA . LEU A 1 138 ? -0.351 4.913 -9.331 1.00 93.19 138 LEU A CA 1
ATOM 1088 C C . LEU A 1 138 ? -0.518 4.155 -8.008 1.00 93.19 138 LEU A C 1
ATOM 1090 O O . LEU A 1 138 ? -1.624 3.731 -7.672 1.00 93.19 138 LEU A O 1
ATOM 1094 N N . ALA A 1 139 ? 0.543 4.073 -7.200 1.00 92.12 139 ALA A N 1
ATOM 1095 C CA . ALA A 1 139 ? 0.481 3.485 -5.865 1.00 92.12 139 ALA A CA 1
ATOM 1096 C C . ALA A 1 139 ? -0.512 4.224 -4.954 1.00 92.12 139 ALA A C 1
ATOM 1098 O O . ALA A 1 139 ? -1.265 3.597 -4.207 1.00 92.12 139 ALA A O 1
ATOM 1099 N N . ALA A 1 140 ? -0.538 5.559 -5.007 1.00 92.00 140 ALA A N 1
ATOM 1100 C CA . ALA A 1 140 ? -1.501 6.352 -4.249 1.00 92.00 140 ALA A CA 1
ATOM 1101 C C . ALA A 1 140 ? -2.939 6.130 -4.744 1.00 92.00 140 ALA A C 1
ATOM 1103 O O . ALA A 1 140 ? -3.823 5.909 -3.919 1.00 92.00 140 ALA A O 1
ATOM 1104 N N . VAL A 1 141 ? -3.153 6.103 -6.065 1.00 94.12 141 VAL A N 1
ATOM 1105 C CA . VAL A 1 141 ? -4.461 5.827 -6.683 1.00 94.12 141 VAL A CA 1
ATOM 1106 C C . VAL A 1 141 ? -4.990 4.459 -6.253 1.00 94.12 141 VAL A C 1
ATOM 1108 O O . VAL A 1 141 ? -6.131 4.368 -5.801 1.00 94.12 141 VAL A O 1
ATOM 1111 N N . ALA A 1 142 ? -4.162 3.410 -6.302 1.00 92.00 142 ALA A N 1
ATOM 1112 C CA . ALA A 1 142 ? -4.546 2.071 -5.853 1.00 92.00 142 ALA A CA 1
ATOM 1113 C C . ALA A 1 142 ? -4.956 2.054 -4.370 1.00 92.00 142 ALA A C 1
ATOM 1115 O O . ALA A 1 142 ? -5.978 1.470 -4.007 1.00 92.00 142 ALA A O 1
ATOM 1116 N N . VAL A 1 143 ? -4.192 2.728 -3.503 1.00 92.00 143 VAL A N 1
ATOM 1117 C CA . VAL A 1 143 ? -4.487 2.810 -2.063 1.00 92.00 143 VAL A CA 1
ATOM 1118 C C . VAL A 1 143 ? -5.765 3.607 -1.787 1.00 92.00 143 VAL A C 1
ATOM 1120 O O . VAL A 1 143 ? -6.564 3.197 -0.945 1.00 92.00 143 VAL A O 1
ATOM 1123 N N . ASP A 1 144 ? -6.003 4.716 -2.481 1.00 91.44 144 ASP A N 1
ATOM 1124 C CA . ASP A 1 144 ? -7.214 5.521 -2.290 1.00 91.44 144 ASP A CA 1
ATOM 1125 C C . ASP A 1 144 ? -8.464 4.818 -2.846 1.00 91.44 144 ASP A C 1
ATOM 1127 O O . ASP A 1 144 ? -9.521 4.813 -2.198 1.00 91.44 144 ASP A O 1
ATOM 1131 N N . ALA A 1 145 ? -8.339 4.112 -3.973 1.00 89.75 145 ALA A N 1
ATOM 1132 C CA . ALA A 1 145 ? -9.372 3.211 -4.480 1.00 89.75 145 ALA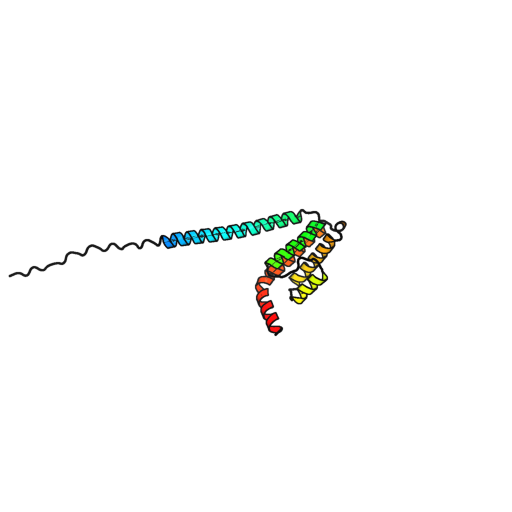 A CA 1
ATOM 1133 C C . ALA A 1 145 ? -9.662 2.073 -3.484 1.00 89.75 145 ALA A C 1
ATOM 1135 O O . ALA A 1 145 ? -10.821 1.752 -3.210 1.00 89.75 145 ALA A O 1
ATOM 1136 N N . ALA A 1 146 ? -8.627 1.501 -2.865 1.00 88.94 146 ALA A N 1
ATOM 1137 C CA . ALA A 1 146 ? -8.783 0.465 -1.851 1.00 88.94 146 ALA A CA 1
ATOM 1138 C C . ALA A 1 146 ? -9.439 1.004 -0.573 1.00 88.94 146 ALA A C 1
ATOM 1140 O O . ALA A 1 146 ? -10.277 0.322 0.008 1.00 88.94 146 ALA A O 1
ATOM 1141 N N . ARG A 1 147 ? -9.129 2.235 -0.140 1.00 88.44 147 ARG A N 1
ATOM 1142 C CA . ARG A 1 147 ? -9.769 2.886 1.023 1.00 88.44 147 ARG A CA 1
ATOM 1143 C C . ARG A 1 147 ? -11.238 3.194 0.785 1.00 88.44 147 ARG A C 1
ATOM 1145 O O . ARG A 1 147 ? -12.068 2.925 1.655 1.00 88.44 147 ARG A O 1
ATOM 1152 N N . SER A 1 148 ? -11.563 3.764 -0.374 1.00 86.44 148 SER A N 1
ATOM 1153 C CA . SER A 1 148 ? -12.950 4.050 -0.754 1.00 86.44 148 SER A CA 1
ATOM 1154 C C . SER A 1 148 ? -13.761 2.757 -0.875 1.00 86.44 148 SER A C 1
ATOM 1156 O O . SER A 1 148 ? -14.888 2.683 -0.377 1.00 86.44 148 SER A O 1
ATOM 1158 N N . SER A 1 149 ? -13.143 1.703 -1.412 1.00 82.12 149 SER A N 1
ATOM 1159 C CA . SER A 1 149 ? -13.740 0.374 -1.527 1.00 82.12 149 SER A CA 1
ATOM 1160 C C . SER A 1 149 ? -13.817 -0.365 -0.189 1.00 82.12 149 SER A C 1
ATOM 1162 O O . SER A 1 149 ? -14.804 -1.050 0.054 1.00 82.12 149 SER A O 1
ATOM 1164 N N . ALA A 1 150 ? -12.859 -0.194 0.728 1.00 71.25 150 ALA A N 1
ATOM 1165 C CA . ALA A 1 150 ? -12.800 -0.891 2.021 1.00 71.25 150 ALA A CA 1
ATOM 1166 C C . ALA A 1 150 ? -14.036 -0.643 2.899 1.00 71.25 150 ALA A C 1
ATOM 1168 O O . ALA A 1 150 ? -14.432 -1.520 3.661 1.00 71.25 150 ALA A O 1
ATOM 1169 N N . LYS A 1 151 ? -14.712 0.505 2.751 1.00 65.44 151 LYS A N 1
ATOM 1170 C CA . LYS A 1 151 ? -15.999 0.764 3.426 1.00 65.44 151 LYS A CA 1
ATOM 1171 C C . LYS A 1 151 ? -17.132 -0.163 2.953 1.00 65.44 151 LYS A C 1
ATOM 1173 O O . LYS A 1 151 ? -18.094 -0.371 3.685 1.00 65.44 151 LYS A O 1
ATOM 1178 N N . ARG A 1 152 ? -17.042 -0.705 1.733 1.00 62.03 152 ARG A N 1
ATOM 1179 C CA . ARG A 1 152 ? -18.053 -1.570 1.088 1.00 62.03 152 ARG A CA 1
ATOM 1180 C C . ARG A 1 152 ? -17.575 -3.015 0.884 1.00 62.03 152 ARG A C 1
ATOM 1182 O O . ARG A 1 152 ? -18.398 -3.911 0.716 1.00 62.03 152 ARG A O 1
ATOM 1189 N N . TRP A 1 153 ? -16.266 -3.243 0.936 1.00 62.31 153 TRP A N 1
ATOM 1190 C CA . TRP A 1 153 ? -15.588 -4.492 0.589 1.00 62.31 153 TRP A CA 1
ATOM 1191 C C . TRP A 1 153 ? -15.890 -5.697 1.502 1.00 62.31 153 TRP A C 1
ATOM 1193 O O . TRP A 1 153 ? -16.093 -6.796 0.985 1.00 62.31 153 TRP A O 1
ATOM 1203 N N . PRO A 1 154 ? -16.014 -5.547 2.839 1.00 59.88 154 PRO A N 1
ATOM 1204 C CA . PRO A 1 154 ? -16.408 -6.661 3.704 1.00 59.88 154 PRO A CA 1
ATOM 1205 C C . PRO A 1 154 ? -17.787 -7.224 3.338 1.00 59.88 154 PRO A C 1
ATOM 1207 O O . PRO A 1 154 ? -17.993 -8.434 3.384 1.00 59.88 154 PRO A O 1
ATOM 1210 N N . ARG A 1 155 ? -18.717 -6.354 2.911 1.00 55.16 155 ARG A N 1
ATOM 1211 C CA . ARG A 1 155 ? -20.067 -6.749 2.483 1.00 55.16 155 ARG A CA 1
ATOM 1212 C C . ARG A 1 155 ? -20.034 -7.514 1.162 1.00 55.16 155 ARG A C 1
ATOM 1214 O O . ARG A 1 155 ? -20.692 -8.538 1.036 1.00 55.16 155 ARG A O 1
ATOM 1221 N N . THR A 1 156 ? -19.225 -7.070 0.204 1.00 55.09 156 THR A N 1
ATOM 1222 C CA . THR A 1 156 ? -19.072 -7.744 -1.096 1.00 55.09 156 THR A CA 1
ATOM 1223 C C . THR A 1 156 ? -18.353 -9.085 -0.970 1.00 55.09 156 THR A C 1
ATOM 1225 O O . THR A 1 156 ? -18.777 -10.045 -1.599 1.00 55.09 156 THR A O 1
ATOM 1228 N N . ARG A 1 157 ? -17.345 -9.215 -0.094 1.00 59.19 157 ARG A N 1
ATOM 1229 C CA . ARG A 1 157 ? -16.725 -10.520 0.208 1.00 59.19 157 ARG A CA 1
ATOM 1230 C C . ARG A 1 157 ? -17.679 -11.504 0.884 1.00 59.19 157 ARG A C 1
ATOM 1232 O O . ARG A 1 157 ? -17.608 -12.693 0.588 1.00 59.19 157 ARG A O 1
ATOM 1239 N N . ALA A 1 158 ? -18.545 -11.032 1.781 1.00 57.94 158 ALA A N 1
ATOM 1240 C CA . ALA A 1 158 ? -19.556 -11.879 2.412 1.00 57.94 158 ALA A CA 1
ATOM 1241 C C . ALA A 1 158 ? -20.566 -12.408 1.380 1.00 57.94 158 ALA A C 1
ATOM 1243 O O . ALA A 1 158 ? -20.815 -13.607 1.332 1.00 57.94 158 ALA A O 1
ATOM 1244 N N . VAL A 1 159 ? -21.058 -11.539 0.491 1.00 54.66 159 VAL A N 1
ATOM 1245 C CA . VAL A 1 159 ? -21.964 -11.923 -0.606 1.00 54.66 159 VAL A CA 1
ATOM 1246 C C . VAL A 1 159 ? -21.281 -12.866 -1.604 1.00 54.66 159 VAL A C 1
ATOM 1248 O O . VAL A 1 159 ? -21.848 -13.891 -1.961 1.00 54.66 159 VAL A O 1
ATOM 1251 N N . LEU A 1 160 ? -20.036 -12.590 -2.004 1.00 55.69 160 LEU A N 1
ATOM 1252 C CA . LEU A 1 160 ? -19.278 -13.459 -2.916 1.00 55.69 160 LEU A CA 1
ATOM 1253 C C . LEU A 1 160 ? -18.958 -14.836 -2.317 1.00 55.69 160 LEU A C 1
ATOM 1255 O O . LEU A 1 160 ? -18.836 -15.802 -3.064 1.00 55.69 160 LEU A O 1
ATOM 1259 N N . ARG A 1 161 ? -18.814 -14.947 -0.988 1.00 56.91 161 ARG A N 1
ATOM 1260 C CA . ARG A 1 161 ? -18.695 -16.251 -0.314 1.00 56.91 161 ARG A CA 1
ATOM 1261 C C . ARG A 1 161 ? -20.010 -17.024 -0.326 1.00 56.91 161 ARG A C 1
ATOM 1263 O O . ARG A 1 161 ? -19.967 -18.216 -0.584 1.00 56.91 161 ARG A O 1
ATOM 1270 N N . LEU A 1 162 ? -21.137 -16.353 -0.082 1.00 55.31 162 LEU A N 1
ATOM 1271 C CA . LEU A 1 162 ? -22.469 -16.972 -0.093 1.00 55.31 162 LEU A CA 1
ATOM 1272 C C . LEU A 1 162 ? -22.895 -17.446 -1.488 1.00 55.31 162 LEU A C 1
ATOM 1274 O O . LEU A 1 162 ? -23.621 -18.417 -1.602 1.00 55.31 162 LE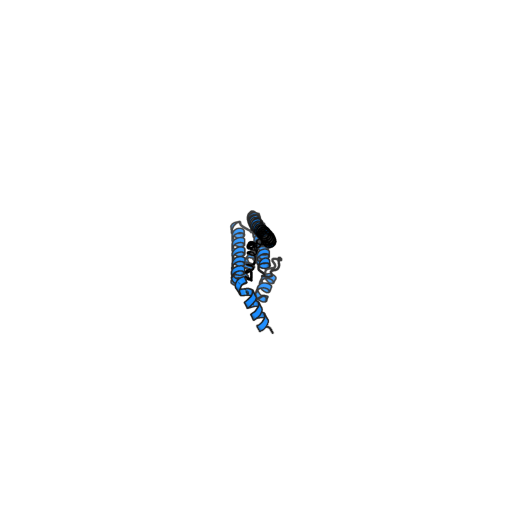U A O 1
ATOM 1278 N N . LEU A 1 163 ? -22.426 -16.789 -2.549 1.00 53.16 163 LEU A N 1
ATOM 1279 C CA . LEU A 1 163 ? -22.685 -17.202 -3.935 1.00 53.16 163 LEU A CA 1
ATOM 1280 C C . LEU A 1 163 ? -21.790 -18.361 -4.413 1.00 53.16 163 LEU A C 1
ATOM 1282 O O . LEU A 1 163 ? -21.946 -18.826 -5.538 1.00 53.16 163 LEU A O 1
ATOM 1286 N N . ARG A 1 164 ? -20.814 -18.789 -3.601 1.00 51.44 164 ARG A N 1
ATOM 1287 C CA . ARG A 1 164 ? -19.888 -19.896 -3.906 1.00 51.44 164 ARG A CA 1
ATOM 1288 C C . ARG A 1 164 ? -20.181 -21.181 -3.120 1.00 51.44 164 ARG A C 1
ATOM 1290 O O . ARG A 1 164 ? -19.462 -22.156 -3.325 1.00 51.44 164 ARG A O 1
ATOM 1297 N N . THR A 1 165 ? -21.165 -21.158 -2.223 1.00 52.53 165 THR A N 1
ATOM 1298 C CA . THR A 1 165 ? -21.686 -22.313 -1.470 1.00 52.53 165 THR A CA 1
ATOM 1299 C C . THR A 1 165 ? -23.034 -22.714 -2.028 1.00 52.53 165 THR A C 1
ATOM 1301 O O . THR A 1 165 ? -23.249 -23.928 -2.199 1.00 52.53 165 THR A O 1
#

Organism: NCBI:txid449393

Foldseek 3Di:
DDDDDDDDPPDPDPDPPPPPPPPVVVVVVVVVVVVVVVVVVVVVCVVVVLVVVLVVLLPDQQLSLLLVLLQNLCVLCVVLVNHADSQLPLVVRLVVCVVLVPDCQQNVLNSVSSVSNVCSVPPVVPGDNVNSVVSNVSSVSNSVSSVVCSVVVVVVSVVVVVVVD